Protein AF-A0A2K9AEC8-F1 (afdb_monomer_lite)

Foldseek 3Di:
DDDDPDDDDDDDDFVRLLVLLVCVVVPVDDPVCSCVVVVHDPVSNVQQNVCCVVPVTRDDCVVVDDCVNPVPPDDDDDDDLVPDDPVVNVVVVVVVVVVVVVVVVVVVVVVVVVD

Sequence (115 aa):
MNERKTRKHPSYTIDEKNKIVELYLSKEKTQRQILRSFDIVHSQLDLWVKQYRKHGTCVDRRGKGTKKDIPNKGRPKKLNLDIMSKEELLKYIKSGEDIKKAVAYLRTREKNTKS

Structure (mmCIF, N/CA/C/O backbone):
data_AF-A0A2K9AEC8-F1
#
_entry.id   AF-A0A2K9AEC8-F1
#
loop_
_atom_site.group_PDB
_atom_site.id
_atom_site.type_symbol
_atom_site.label_atom_id
_atom_site.label_alt_id
_atom_site.label_comp_id
_atom_site.label_asym_id
_atom_site.label_entity_id
_atom_site.label_seq_id
_atom_site.pdbx_PDB_ins_code
_atom_site.Cartn_x
_atom_site.Cartn_y
_atom_site.Cartn_z
_atom_site.occupancy
_atom_site.B_iso_or_equiv
_atom_site.auth_seq_id
_atom_site.auth_comp_id
_atom_site.auth_asym_id
_atom_site.auth_atom_id
_atom_site.pdbx_PDB_model_num
ATOM 1 N N . MET A 1 1 ? -16.397 27.604 -14.827 1.00 45.81 1 MET A N 1
ATOM 2 C CA . MET A 1 1 ? -15.339 26.724 -14.281 1.00 45.81 1 MET A CA 1
ATOM 3 C C . MET A 1 1 ? -15.984 25.358 -14.080 1.00 45.81 1 MET A C 1
ATOM 5 O O . MET A 1 1 ? -16.861 25.251 -13.239 1.00 45.81 1 MET A O 1
ATOM 9 N N . ASN A 1 2 ? -15.699 24.367 -14.930 1.00 54.44 2 ASN A N 1
ATOM 10 C CA . ASN A 1 2 ? -16.375 23.064 -14.851 1.00 54.44 2 ASN A CA 1
ATOM 11 C C . ASN A 1 2 ? -15.703 22.197 -13.780 1.00 54.44 2 ASN A C 1
ATOM 13 O O . ASN A 1 2 ? -14.533 21.839 -13.922 1.00 54.44 2 ASN A O 1
ATOM 17 N N . GLU A 1 3 ? -16.433 21.859 -12.718 1.00 68.69 3 GLU A N 1
ATOM 18 C CA . GLU A 1 3 ? -15.977 20.892 -11.718 1.00 68.69 3 GLU A CA 1
ATOM 19 C C . GLU A 1 3 ? -15.789 19.508 -12.358 1.00 68.69 3 GLU A C 1
ATOM 21 O O . GLU A 1 3 ? -16.589 19.050 -13.180 1.00 68.69 3 GLU A O 1
ATOM 26 N N . ARG A 1 4 ? -14.699 18.820 -12.000 1.00 64.75 4 ARG A N 1
ATOM 27 C CA . ARG A 1 4 ? -14.428 17.463 -12.489 1.00 64.75 4 ARG A CA 1
ATOM 28 C C . ARG A 1 4 ? -15.498 16.507 -11.941 1.00 64.75 4 ARG A C 1
ATOM 30 O O . ARG A 1 4 ? -15.582 16.316 -10.734 1.00 64.75 4 ARG A O 1
ATOM 37 N N . LYS A 1 5 ? -16.253 15.849 -12.832 1.00 67.62 5 LYS A N 1
ATOM 38 C CA . LYS A 1 5 ? -17.331 14.863 -12.560 1.00 67.62 5 LYS A CA 1
ATOM 39 C C . LYS A 1 5 ? -16.881 13.546 -11.885 1.00 67.62 5 LYS A C 1
ATOM 41 O O . LYS A 1 5 ? -17.523 12.514 -12.053 1.00 67.62 5 LYS A O 1
ATOM 46 N N . THR A 1 6 ? -15.770 13.515 -11.156 1.00 74.25 6 THR A N 1
ATOM 47 C CA . THR A 1 6 ? -15.284 12.285 -10.510 1.00 74.25 6 THR A CA 1
ATOM 48 C C . THR A 1 6 ? -15.626 12.302 -9.028 1.00 74.25 6 THR A C 1
ATOM 50 O O . THR A 1 6 ? -15.182 13.202 -8.314 1.00 74.25 6 THR A O 1
ATOM 53 N N . ARG A 1 7 ? -16.378 11.300 -8.546 1.00 72.88 7 ARG A N 1
ATOM 54 C CA . ARG A 1 7 ? -16.612 11.107 -7.106 1.00 72.88 7 ARG A CA 1
ATOM 55 C C . ARG A 1 7 ? -15.266 10.999 -6.387 1.00 72.88 7 ARG A C 1
ATOM 57 O O . ARG A 1 7 ? -14.443 10.152 -6.726 1.00 72.88 7 ARG A O 1
ATOM 64 N N . LYS A 1 8 ? -15.041 11.865 -5.399 1.00 74.69 8 LYS A N 1
ATOM 65 C CA . LYS A 1 8 ? -13.848 11.813 -4.552 1.00 74.69 8 LYS A CA 1
ATOM 66 C C . LYS A 1 8 ? -13.968 10.600 -3.630 1.00 74.69 8 LYS A C 1
ATOM 68 O O . LYS A 1 8 ? -14.919 10.517 -2.860 1.00 74.69 8 LYS A O 1
ATOM 73 N N . HIS A 1 9 ? -13.027 9.663 -3.720 1.00 76.38 9 HIS A N 1
ATOM 74 C CA . HIS A 1 9 ? -12.987 8.536 -2.791 1.00 76.38 9 HIS A CA 1
ATOM 75 C C . HIS A 1 9 ? -12.650 9.021 -1.371 1.00 76.38 9 HIS A C 1
ATOM 77 O O . HIS A 1 9 ? -11.799 9.911 -1.233 1.00 76.38 9 HIS A O 1
ATOM 83 N N . PRO A 1 10 ? -13.266 8.436 -0.327 1.00 82.25 10 PRO A N 1
ATOM 84 C CA . PRO A 1 10 ? -12.898 8.714 1.053 1.00 82.25 10 PRO A CA 1
ATOM 85 C C . PRO A 1 10 ? -11.410 8.437 1.288 1.00 82.25 10 PRO A C 1
ATOM 87 O O . PRO A 1 10 ? -10.861 7.430 0.832 1.00 82.25 10 PRO A O 1
ATOM 90 N N . SER A 1 11 ? -10.745 9.344 1.998 1.00 86.06 11 SER A N 1
ATOM 91 C CA . SER A 1 11 ? -9.357 9.175 2.422 1.00 86.06 11 SER A CA 1
ATOM 92 C C . SER A 1 11 ? -9.331 9.031 3.932 1.00 86.06 11 SER A C 1
ATOM 94 O O . SER A 1 11 ? -9.797 9.927 4.623 1.00 86.06 11 SER A O 1
ATOM 96 N N . TYR A 1 12 ? -8.745 7.938 4.419 1.00 90.69 12 TYR A N 1
ATOM 97 C CA . TYR A 1 12 ? -8.606 7.664 5.848 1.00 90.69 12 TYR A CA 1
ATOM 98 C C . TYR A 1 12 ? -7.158 7.856 6.285 1.00 90.69 12 TYR A C 1
ATOM 100 O O . TYR A 1 12 ? -6.221 7.331 5.655 1.00 90.69 12 TYR A O 1
ATOM 108 N N . THR A 1 13 ? -6.997 8.569 7.390 1.00 93.50 13 THR A N 1
ATOM 109 C CA . THR A 1 13 ? -5.752 8.685 8.149 1.00 93.50 13 THR A CA 1
ATOM 110 C C . THR A 1 13 ? -5.368 7.341 8.783 1.00 93.50 13 THR A C 1
ATOM 112 O O . THR A 1 13 ? -6.105 6.356 8.703 1.00 93.50 13 THR A O 1
ATOM 115 N N . ILE A 1 14 ? -4.165 7.250 9.353 1.00 94.06 14 ILE A N 1
ATOM 116 C CA . ILE A 1 14 ? -3.719 6.024 10.036 1.00 94.06 14 ILE A CA 1
ATOM 117 C C . ILE A 1 14 ? -4.552 5.791 11.302 1.00 94.06 14 ILE A C 1
ATOM 119 O O . ILE A 1 14 ? -5.015 4.673 11.518 1.00 94.06 14 ILE A O 1
ATOM 123 N N . ASP A 1 15 ? -4.816 6.849 12.064 1.00 94.81 15 ASP A N 1
ATOM 124 C CA . ASP A 1 15 ? -5.558 6.773 13.324 1.00 94.81 15 ASP A CA 1
ATOM 125 C C . ASP A 1 15 ? -7.009 6.339 13.102 1.00 94.81 15 ASP A C 1
ATOM 127 O O . ASP A 1 15 ? -7.512 5.458 13.798 1.00 94.81 15 ASP A O 1
ATOM 131 N N . GLU A 1 16 ? -7.665 6.866 12.063 1.00 95.00 16 GLU A N 1
ATOM 132 C CA . GLU A 1 16 ? -9.012 6.426 11.679 1.00 95.00 16 GLU A CA 1
ATOM 133 C C . GLU A 1 16 ? -9.046 4.939 11.317 1.00 95.00 16 GLU A C 1
ATOM 135 O O . GLU A 1 16 ? -9.948 4.220 11.745 1.00 95.00 16 GLU A O 1
ATOM 140 N N . LYS A 1 17 ? -8.051 4.446 10.568 1.00 95.38 17 LYS A N 1
ATOM 141 C CA . LYS A 1 17 ? -7.967 3.017 10.229 1.00 95.38 17 LYS A CA 1
ATOM 142 C C . LYS A 1 17 ? -7.761 2.160 11.470 1.00 95.38 17 LYS A C 1
ATOM 144 O O . LYS A 1 17 ? -8.401 1.119 11.582 1.00 95.38 17 LYS A O 1
A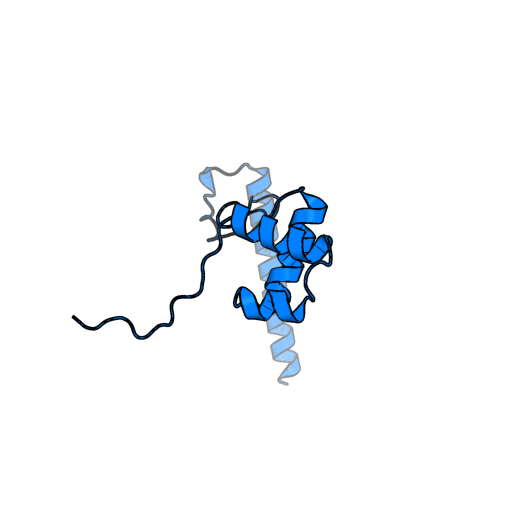TOM 149 N N . ASN A 1 18 ? -6.904 2.592 12.392 1.00 96.44 18 ASN A N 1
ATOM 150 C CA . ASN A 1 18 ? -6.661 1.880 13.645 1.00 96.44 18 ASN A CA 1
ATOM 151 C C . ASN A 1 18 ? -7.939 1.789 14.480 1.00 96.44 18 ASN A C 1
ATOM 153 O O . ASN A 1 18 ? -8.317 0.691 14.872 1.00 96.44 18 ASN A O 1
ATOM 157 N N . LYS A 1 19 ? -8.680 2.894 14.614 1.00 95.38 19 LYS A N 1
ATOM 158 C CA . LYS A 1 19 ? -9.978 2.912 15.299 1.00 95.38 19 LYS A CA 1
ATOM 159 C C . LYS A 1 19 ? -10.991 1.957 14.662 1.00 95.38 19 LYS A C 1
ATOM 161 O O . LYS A 1 19 ? -11.710 1.248 15.361 1.00 95.38 19 LYS A O 1
ATOM 166 N N . ILE A 1 20 ? -11.052 1.911 13.329 1.00 95.19 20 ILE A N 1
ATOM 167 C CA . ILE A 1 20 ? -11.929 0.981 12.600 1.00 95.19 20 ILE A CA 1
ATOM 168 C C . ILE A 1 20 ? -11.536 -0.478 12.875 1.00 95.19 20 ILE A C 1
ATOM 170 O O . ILE A 1 20 ? -12.408 -1.326 13.075 1.00 95.19 20 ILE A O 1
ATOM 174 N N . VAL A 1 21 ? -10.236 -0.779 12.885 1.00 95.81 21 VAL A N 1
ATOM 175 C CA . VAL A 1 21 ? -9.727 -2.125 13.169 1.00 95.81 21 VAL A CA 1
ATOM 176 C C . VAL A 1 21 ? -9.991 -2.523 14.620 1.00 95.81 21 VAL A C 1
ATOM 178 O O . VAL A 1 21 ? -10.418 -3.648 14.858 1.00 95.81 21 VAL A O 1
ATOM 181 N N . GLU A 1 22 ? -9.805 -1.618 15.576 1.00 95.62 22 GLU A N 1
ATOM 182 C CA . GLU A 1 22 ? -10.099 -1.853 16.993 1.00 95.62 22 GLU A CA 1
ATOM 183 C C . GLU A 1 22 ? -11.577 -2.173 17.214 1.00 95.62 22 GLU A C 1
ATOM 185 O O . GLU A 1 22 ? -11.875 -3.194 17.825 1.00 95.62 22 GLU A O 1
ATOM 190 N N . LEU A 1 23 ? -12.495 -1.405 16.612 1.00 95.06 23 LEU A N 1
ATOM 191 C CA . LEU A 1 23 ? -13.939 -1.689 16.645 1.00 95.06 23 LEU A CA 1
ATOM 192 C C . LEU A 1 23 ? -14.295 -3.064 16.057 1.00 95.06 23 LEU A C 1
ATOM 194 O O . LEU A 1 23 ? -15.241 -3.717 16.497 1.00 95.06 23 LEU A O 1
ATOM 198 N N . TYR A 1 24 ? -13.560 -3.499 15.031 1.00 94.94 24 TYR A N 1
ATOM 199 C CA . TYR A 1 24 ? -13.738 -4.825 14.443 1.00 94.94 24 TYR A CA 1
ATOM 200 C C . TYR A 1 24 ? -13.203 -5.936 15.360 1.00 94.94 24 TYR A C 1
ATOM 202 O O . TYR A 1 24 ? -13.830 -6.987 15.489 1.00 94.94 24 TYR A O 1
ATOM 210 N N . LEU A 1 25 ? -12.055 -5.714 16.006 1.00 93.69 25 LEU A N 1
ATOM 211 C CA . LEU A 1 25 ? -11.414 -6.685 16.895 1.00 93.69 25 LEU A CA 1
ATOM 212 C C . LEU A 1 25 ? -12.121 -6.806 18.250 1.00 93.69 25 LEU A C 1
ATOM 214 O O . LEU A 1 25 ? -12.215 -7.919 18.766 1.00 93.69 25 LEU A O 1
ATOM 218 N N . SER A 1 26 ? -12.657 -5.707 18.790 1.00 93.25 26 SER A N 1
ATOM 219 C CA . SER A 1 26 ? -13.448 -5.705 20.028 1.00 93.25 26 SER A CA 1
ATOM 220 C C . SER A 1 26 ? -14.812 -6.381 19.863 1.00 93.25 26 SER A C 1
ATOM 222 O O . SER A 1 26 ? -15.469 -6.690 20.853 1.00 93.25 26 SER A O 1
ATOM 224 N N . LYS A 1 27 ? -15.225 -6.664 18.615 1.00 89.69 27 LYS A N 1
ATOM 225 C CA . LYS A 1 27 ? -16.528 -7.242 18.241 1.00 89.69 27 LYS A CA 1
ATOM 226 C C . LYS A 1 27 ? -17.734 -6.416 18.707 1.00 89.69 27 LYS A C 1
ATOM 228 O O . LYS A 1 27 ? -18.852 -6.923 18.698 1.00 89.69 27 LYS A O 1
ATOM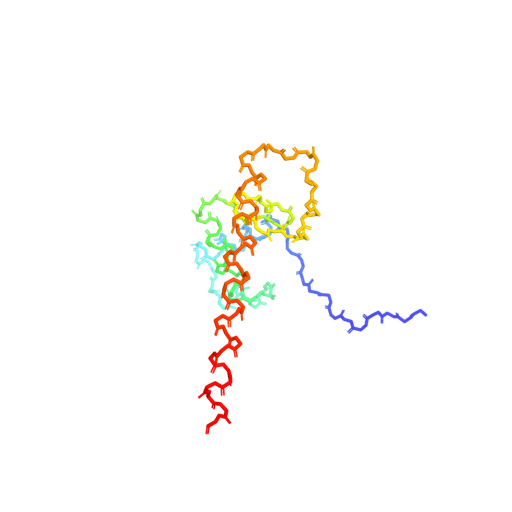 233 N N . GLU A 1 28 ? -17.536 -5.143 19.048 1.00 84.31 28 GLU A N 1
ATOM 234 C CA . GLU A 1 28 ? -18.619 -4.221 19.420 1.00 84.31 28 GLU A CA 1
ATOM 235 C C . GLU A 1 28 ? -19.616 -4.000 18.279 1.00 84.31 28 GLU A C 1
ATOM 237 O O . GLU A 1 28 ? -20.807 -3.793 18.506 1.00 84.31 28 GLU A O 1
ATOM 242 N N . LYS A 1 29 ? -19.132 -4.039 17.033 1.00 88.12 29 LYS A N 1
ATOM 243 C CA . LYS A 1 29 ? -19.956 -3.917 15.830 1.00 88.12 29 LYS A CA 1
ATOM 244 C C . LYS A 1 29 ? -19.723 -5.096 14.906 1.00 88.12 29 LYS A C 1
ATOM 246 O O . LYS A 1 29 ? -18.608 -5.586 14.741 1.00 88.12 29 LYS A O 1
ATOM 251 N N . THR A 1 30 ? -20.788 -5.513 14.231 1.00 91.44 30 THR A N 1
ATOM 252 C CA . THR A 1 30 ? -20.664 -6.519 13.175 1.00 91.44 30 THR A CA 1
ATOM 253 C C . THR A 1 30 ? -19.861 -5.955 12.006 1.00 91.44 30 THR A C 1
ATOM 255 O O . THR A 1 30 ? -19.949 -4.766 11.685 1.00 91.44 30 THR A O 1
ATOM 258 N N . GLN A 1 31 ? -19.125 -6.820 11.306 1.00 91.88 31 GLN A N 1
ATOM 259 C CA . GLN A 1 31 ? -18.351 -6.432 10.124 1.00 91.88 31 GLN A CA 1
ATOM 260 C C . GLN A 1 31 ? -19.208 -5.633 9.129 1.00 91.88 31 GLN A C 1
ATOM 262 O O . GLN A 1 31 ? -18.813 -4.565 8.675 1.00 91.88 31 GLN A O 1
ATOM 267 N N . ARG A 1 32 ? -20.434 -6.098 8.863 1.00 93.12 32 ARG A N 1
ATOM 268 C CA . ARG A 1 32 ? -21.373 -5.450 7.938 1.00 93.12 32 ARG A CA 1
ATOM 269 C C . ARG A 1 32 ? -21.746 -4.026 8.364 1.00 93.12 32 ARG A C 1
ATOM 271 O O . ARG A 1 32 ? -21.842 -3.147 7.510 1.00 93.12 32 ARG A O 1
ATOM 278 N N . GLN A 1 33 ? -21.935 -3.785 9.663 1.00 93.94 33 GLN A N 1
ATOM 279 C CA . GLN A 1 33 ? -22.196 -2.442 10.192 1.00 93.94 33 GLN A CA 1
ATOM 280 C C . GLN A 1 33 ? -20.980 -1.528 10.025 1.00 93.94 33 GLN A C 1
ATOM 282 O O . GLN A 1 33 ? -21.154 -0.368 9.657 1.00 93.94 33 GLN A O 1
ATOM 287 N N . ILE A 1 34 ? -19.766 -2.038 10.244 1.00 94.06 34 ILE A N 1
ATOM 288 C CA . ILE A 1 34 ? -18.522 -1.274 10.065 1.00 94.06 34 ILE A CA 1
ATOM 289 C C . ILE A 1 34 ? -18.353 -0.877 8.596 1.00 94.06 34 ILE A C 1
ATOM 291 O O . ILE A 1 34 ? -18.197 0.307 8.305 1.00 94.06 34 ILE A O 1
ATOM 295 N N . LEU A 1 35 ? -18.472 -1.835 7.669 1.00 93.81 35 LEU A N 1
ATOM 296 C CA . LEU A 1 35 ? -18.340 -1.571 6.231 1.00 93.81 35 LEU A CA 1
ATOM 297 C C . LEU A 1 35 ? -19.325 -0.491 5.759 1.00 93.81 35 LEU A C 1
ATOM 299 O O . LEU A 1 35 ? -18.940 0.417 5.029 1.00 93.81 35 LEU A O 1
ATOM 303 N N . ARG A 1 36 ? -20.578 -0.544 6.234 1.00 93.06 36 ARG A N 1
ATOM 304 C CA . ARG A 1 36 ? -21.613 0.440 5.885 1.00 93.06 36 ARG A CA 1
ATOM 305 C C . ARG A 1 36 ? -21.396 1.805 6.539 1.00 93.06 36 ARG A C 1
ATOM 307 O O . ARG A 1 36 ? -21.639 2.815 5.895 1.00 93.06 36 ARG A O 1
ATOM 314 N N . SER A 1 37 ? -20.980 1.841 7.806 1.00 92.19 37 SER A N 1
ATOM 315 C CA . SER A 1 37 ? -20.819 3.100 8.553 1.00 92.19 37 SER A CA 1
ATOM 316 C C . SER A 1 37 ? -19.655 3.928 8.025 1.00 92.19 37 SER A C 1
ATOM 318 O O . SER A 1 37 ? -19.733 5.150 7.997 1.00 92.19 37 SER A O 1
ATOM 320 N N . PHE A 1 38 ? -18.577 3.252 7.626 1.00 90.62 38 PHE A N 1
ATOM 321 C CA . PHE A 1 38 ? -17.365 3.908 7.161 1.00 90.62 38 PHE A CA 1
ATOM 322 C C . PHE A 1 38 ? -17.256 3.958 5.638 1.00 90.62 38 PHE A C 1
ATOM 324 O O . PHE A 1 38 ? -16.280 4.521 5.177 1.00 90.62 38 PHE A O 1
ATOM 331 N N . ASP A 1 39 ? -18.210 3.421 4.870 1.00 91.50 39 ASP A N 1
ATOM 332 C CA . ASP A 1 39 ? -18.160 3.328 3.396 1.00 91.50 39 ASP A CA 1
ATOM 333 C C . ASP A 1 39 ? -16.861 2.679 2.878 1.00 91.50 39 ASP A C 1
ATOM 335 O O . ASP A 1 39 ? -16.170 3.184 1.993 1.00 91.50 39 ASP A O 1
ATOM 339 N N . ILE A 1 40 ? -16.497 1.547 3.488 1.00 93.00 40 ILE A N 1
ATOM 340 C CA . ILE A 1 40 ? -15.295 0.783 3.137 1.00 93.00 40 ILE A CA 1
ATOM 341 C C . ILE A 1 40 ? -15.657 -0.589 2.579 1.00 93.00 40 ILE A C 1
ATOM 343 O O . ILE A 1 40 ? -16.664 -1.204 2.938 1.00 93.00 40 ILE A O 1
ATOM 347 N N . VAL A 1 41 ? -14.782 -1.110 1.725 1.00 92.62 41 VAL A N 1
ATOM 348 C CA . VAL A 1 41 ? -14.925 -2.449 1.143 1.00 92.62 41 VAL A CA 1
ATOM 349 C C . VAL A 1 41 ? -14.246 -3.487 2.040 1.00 92.62 41 VAL A C 1
ATOM 351 O O . VAL A 1 41 ? -13.225 -3.208 2.668 1.00 92.62 41 VAL A O 1
ATOM 354 N N . HIS A 1 42 ? -14.767 -4.718 2.058 1.00 94.00 42 HIS A N 1
ATOM 355 C CA . HIS A 1 42 ? -14.213 -5.845 2.825 1.00 94.00 42 HIS A CA 1
ATOM 356 C C . HIS A 1 42 ? -12.695 -6.015 2.650 1.00 94.00 42 HIS A C 1
ATOM 358 O O . HIS A 1 42 ? -11.966 -6.198 3.621 1.00 94.00 42 HIS A O 1
ATOM 364 N N . SER A 1 43 ? -12.196 -5.891 1.418 1.00 94.06 43 SER A N 1
ATOM 365 C CA . SER A 1 43 ? -10.769 -6.014 1.105 1.00 94.06 43 SER A CA 1
ATOM 366 C C . SER A 1 43 ? -9.900 -4.942 1.774 1.00 94.06 43 SER A C 1
ATOM 368 O O . SER A 1 43 ? -8.747 -5.215 2.110 1.00 94.06 43 SER A O 1
ATOM 370 N N . GLN A 1 44 ? -10.437 -3.738 2.002 1.00 93.62 44 GLN A N 1
ATOM 371 C CA . GLN A 1 44 ? -9.742 -2.679 2.736 1.00 93.62 44 GLN A CA 1
ATOM 372 C C . GLN A 1 44 ? -9.653 -3.019 4.222 1.00 93.62 44 GLN A C 1
ATOM 374 O O . GLN A 1 44 ? -8.565 -2.940 4.790 1.00 93.62 44 GLN A O 1
ATOM 379 N N . LEU A 1 45 ? -10.765 -3.456 4.824 1.00 95.00 45 LEU A N 1
ATOM 380 C CA . LEU A 1 45 ? -10.798 -3.863 6.228 1.00 95.00 45 LEU A CA 1
ATOM 381 C C . LEU A 1 45 ? -9.840 -5.033 6.488 1.00 95.00 45 LEU A C 1
ATOM 383 O O . LEU A 1 45 ? -9.019 -4.957 7.398 1.00 95.00 45 LEU A O 1
ATOM 387 N N . ASP A 1 46 ? -9.868 -6.068 5.648 1.00 95.25 46 ASP A N 1
ATOM 388 C CA . ASP A 1 46 ? -8.957 -7.213 5.756 1.00 95.25 46 ASP A CA 1
ATOM 389 C C . ASP A 1 46 ? -7.488 -6.799 5.701 1.00 95.25 46 ASP A C 1
ATOM 391 O O . ASP A 1 46 ? -6.657 -7.300 6.464 1.00 95.25 46 ASP A O 1
ATOM 395 N N . LEU A 1 47 ? -7.148 -5.892 4.780 1.00 94.62 47 LEU A N 1
ATOM 396 C CA . LEU A 1 47 ? -5.792 -5.379 4.649 1.00 94.62 47 LEU A CA 1
ATOM 397 C C . LEU A 1 47 ? -5.362 -4.643 5.921 1.00 94.62 47 LEU A C 1
ATOM 399 O O . LEU A 1 47 ? -4.254 -4.874 6.406 1.00 94.62 47 LEU A O 1
ATOM 403 N N . TRP A 1 48 ? -6.221 -3.781 6.465 1.00 95.62 48 TRP A N 1
ATOM 404 C CA . TRP A 1 48 ? -5.932 -3.020 7.680 1.00 95.62 48 TRP A CA 1
ATOM 405 C C . TRP A 1 48 ? -5.791 -3.935 8.896 1.00 95.62 48 TRP A C 1
ATOM 407 O O . TRP A 1 48 ? -4.808 -3.821 9.621 1.00 95.62 48 TRP A O 1
ATOM 417 N N . VAL A 1 49 ? -6.674 -4.925 9.057 1.00 95.31 49 VAL A N 1
ATOM 418 C CA . VAL A 1 49 ? -6.579 -5.932 10.127 1.00 95.31 49 VAL A CA 1
ATOM 419 C C . VAL A 1 49 ? -5.277 -6.729 10.020 1.00 95.31 49 VAL A C 1
ATOM 421 O O . VAL A 1 49 ? -4.593 -6.932 11.023 1.00 95.31 49 VAL A O 1
ATOM 424 N N . LYS A 1 50 ? -4.883 -7.157 8.812 1.00 95.44 50 LYS A N 1
ATOM 425 C CA . LYS A 1 50 ? -3.606 -7.860 8.590 1.00 95.44 50 LYS A CA 1
ATOM 426 C C . LYS A 1 50 ? -2.401 -6.991 8.951 1.00 95.44 50 LYS A C 1
ATOM 428 O O . LYS A 1 50 ? -1.458 -7.487 9.563 1.00 95.44 50 LYS A O 1
ATOM 433 N N . GLN A 1 51 ? -2.419 -5.712 8.576 1.00 94.94 51 GLN A N 1
ATOM 434 C CA . GLN A 1 51 ? -1.347 -4.772 8.914 1.00 94.94 51 GLN A CA 1
ATOM 435 C C . GLN A 1 51 ? -1.267 -4.531 10.421 1.00 94.94 51 GLN A C 1
ATOM 437 O O . GLN A 1 51 ? -0.186 -4.658 10.990 1.00 94.94 51 GLN A O 1
ATOM 442 N N . TYR A 1 52 ? -2.406 -4.270 11.057 1.00 96.19 52 TYR A N 1
ATOM 443 C CA . TYR A 1 52 ? -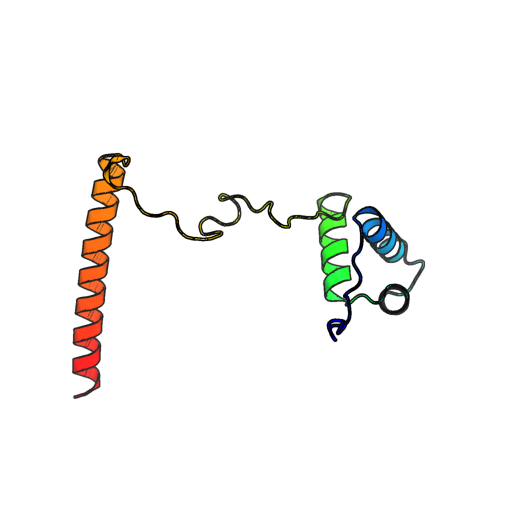2.503 -4.029 12.491 1.00 96.19 52 TYR A CA 1
ATOM 444 C C . TYR A 1 52 ? -2.027 -5.241 13.298 1.00 96.19 52 TYR A C 1
ATOM 446 O O . TYR A 1 52 ? -1.196 -5.095 14.183 1.00 96.19 52 TYR A O 1
ATOM 454 N N . ARG A 1 53 ? -2.431 -6.466 12.935 1.00 95.19 53 ARG A N 1
ATOM 455 C CA . ARG A 1 53 ? -1.934 -7.692 13.592 1.00 95.19 53 ARG A CA 1
ATOM 456 C C . ARG A 1 53 ? -0.421 -7.882 13.466 1.00 95.19 53 ARG A C 1
ATOM 458 O O . ARG A 1 53 ? 0.188 -8.469 14.349 1.00 95.19 53 ARG A O 1
ATOM 465 N N . LYS A 1 54 ? 0.183 -7.424 12.365 1.00 95.19 54 LYS A N 1
ATOM 466 C CA . LYS A 1 54 ? 1.624 -7.574 12.113 1.00 95.19 54 LYS A CA 1
ATOM 467 C C . LYS A 1 54 ? 2.469 -6.475 12.763 1.00 95.19 54 LYS A C 1
ATOM 469 O O . LYS A 1 54 ? 3.611 -6.731 13.129 1.00 95.19 54 LYS A O 1
ATOM 474 N N . HIS A 1 55 ? 1.952 -5.251 12.823 1.00 93.25 55 HIS A N 1
ATOM 475 C CA . HIS A 1 55 ? 2.730 -4.055 13.157 1.00 93.25 55 HIS A CA 1
ATOM 476 C C . HIS A 1 55 ? 2.181 -3.265 14.353 1.00 93.25 55 HIS A C 1
ATOM 478 O O . HIS A 1 55 ? 2.784 -2.267 14.729 1.00 93.25 55 HIS A O 1
ATOM 484 N N . GLY A 1 56 ? 1.033 -3.652 14.911 1.00 94.06 56 GLY A N 1
ATOM 485 C CA . GLY A 1 56 ? 0.301 -2.888 15.929 1.00 94.06 56 GLY A CA 1
ATOM 486 C C . GLY A 1 56 ? -0.391 -1.627 15.396 1.00 94.06 56 GLY A C 1
ATOM 487 O O . GLY A 1 56 ? -1.019 -0.905 16.155 1.00 94.06 56 GLY A O 1
ATOM 488 N N . THR A 1 57 ? -0.264 -1.330 14.100 1.00 95.69 57 THR A N 1
ATOM 489 C CA . THR A 1 57 ? -0.825 -0.133 13.461 1.00 95.69 57 THR A CA 1
ATOM 490 C C . THR A 1 57 ? -0.994 -0.355 11.957 1.00 95.69 57 THR A C 1
ATOM 492 O O . THR A 1 57 ? -0.309 -1.186 11.348 1.00 95.69 57 THR A O 1
ATOM 495 N N . CYS A 1 58 ? -1.900 0.390 11.330 1.00 94.38 58 CYS A N 1
ATOM 496 C CA . CYS A 1 58 ? -2.027 0.442 9.880 1.00 94.38 58 CYS A CA 1
ATOM 497 C C . CYS A 1 58 ? -0.841 1.199 9.269 1.00 94.38 58 CYS A C 1
ATOM 499 O O . CYS A 1 58 ? -0.513 2.312 9.673 1.00 94.38 58 CYS A O 1
ATOM 501 N N . VAL A 1 59 ? -0.205 0.622 8.247 1.00 90.38 59 VAL A N 1
ATOM 502 C CA . VAL A 1 59 ? 1.031 1.175 7.675 1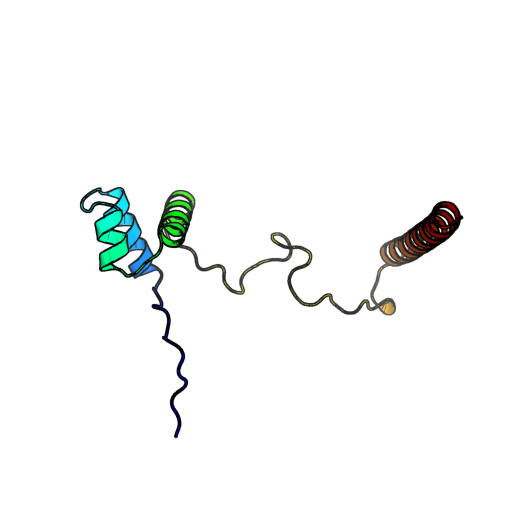.00 90.38 59 VAL A CA 1
ATOM 503 C C . VAL A 1 59 ? 0.785 1.680 6.260 1.00 90.38 59 VAL A C 1
ATOM 505 O O . VAL A 1 59 ? 0.437 0.913 5.359 1.00 90.38 59 VAL A O 1
ATOM 508 N N . ASP A 1 60 ? 1.047 2.967 6.032 1.00 85.44 60 ASP A N 1
ATOM 509 C CA . ASP A 1 60 ? 1.094 3.524 4.682 1.00 85.44 60 ASP A CA 1
ATOM 510 C C . ASP A 1 60 ? 2.470 3.297 4.033 1.00 85.44 60 ASP A C 1
ATOM 512 O O . ASP A 1 60 ? 3.482 3.882 4.434 1.00 85.44 60 ASP A O 1
ATOM 516 N N . ARG A 1 61 ? 2.494 2.434 3.010 1.00 80.88 61 ARG A N 1
ATOM 517 C CA . ARG A 1 61 ? 3.690 2.095 2.220 1.00 80.88 61 ARG A CA 1
ATOM 518 C C . ARG A 1 61 ? 3.729 2.762 0.842 1.00 80.88 61 ARG A C 1
ATOM 520 O O . ARG A 1 61 ? 4.602 2.434 0.033 1.00 80.88 61 ARG A O 1
ATOM 527 N N . ARG A 1 62 ? 2.806 3.678 0.529 1.00 79.62 62 ARG A N 1
ATOM 528 C CA . ARG A 1 62 ? 2.832 4.403 -0.752 1.00 79.62 62 ARG A CA 1
ATOM 529 C C . ARG A 1 62 ? 4.152 5.155 -0.899 1.00 79.62 62 ARG A C 1
ATOM 531 O O . ARG A 1 62 ? 4.602 5.814 0.028 1.00 79.62 62 ARG A O 1
ATOM 538 N N . GLY A 1 63 ? 4.802 5.001 -2.052 1.00 77.06 63 GLY A N 1
ATOM 539 C CA . GLY A 1 63 ? 6.091 5.641 -2.342 1.00 77.06 63 GLY A CA 1
ATOM 540 C C . GLY A 1 63 ? 7.297 5.126 -1.540 1.00 77.06 63 GLY A C 1
ATOM 541 O O . GLY A 1 63 ? 8.406 5.567 -1.804 1.00 77.06 63 GLY A O 1
ATOM 542 N N . LYS A 1 64 ? 7.118 4.176 -0.609 1.00 79.38 64 LYS A N 1
ATOM 543 C CA . LYS A 1 64 ? 8.179 3.683 0.294 1.00 79.38 64 LYS A CA 1
ATOM 544 C C . LYS A 1 64 ? 8.719 2.294 -0.070 1.00 79.38 64 LYS A C 1
ATOM 546 O O . LYS A 1 64 ? 9.417 1.678 0.726 1.00 79.38 64 LYS A O 1
ATOM 551 N N . GLY A 1 65 ? 8.369 1.768 -1.244 1.00 76.31 65 GLY A N 1
ATOM 552 C CA . GLY A 1 65 ? 8.868 0.465 -1.692 1.00 76.31 65 GLY A CA 1
ATOM 553 C C . GLY A 1 65 ? 10.373 0.519 -1.943 1.00 76.31 65 GLY A C 1
ATOM 554 O O . GLY A 1 65 ? 10.824 1.326 -2.756 1.00 76.31 65 GLY A O 1
ATOM 555 N N . THR A 1 66 ? 11.144 -0.331 -1.267 1.00 74.62 66 THR A N 1
ATOM 556 C CA . THR A 1 66 ? 12.593 -0.403 -1.476 1.00 74.62 66 THR A CA 1
ATOM 557 C C . THR A 1 66 ? 12.933 -1.354 -2.625 1.00 74.62 66 THR A C 1
ATOM 559 O O . THR A 1 66 ? 12.139 -2.223 -2.990 1.00 74.62 66 THR A O 1
ATOM 562 N N . LYS A 1 67 ? 14.148 -1.246 -3.182 1.00 74.81 67 LYS A N 1
ATOM 563 C CA . LYS A 1 67 ? 14.648 -2.226 -4.164 1.00 74.81 67 LYS A CA 1
ATOM 564 C C . LYS A 1 67 ? 14.761 -3.645 -3.595 1.00 74.81 67 LYS A C 1
ATOM 566 O O . LYS A 1 67 ? 14.751 -4.593 -4.367 1.00 74.81 67 LYS A O 1
ATOM 571 N N . LYS A 1 68 ? 14.875 -3.798 -2.271 1.00 79.06 68 LYS A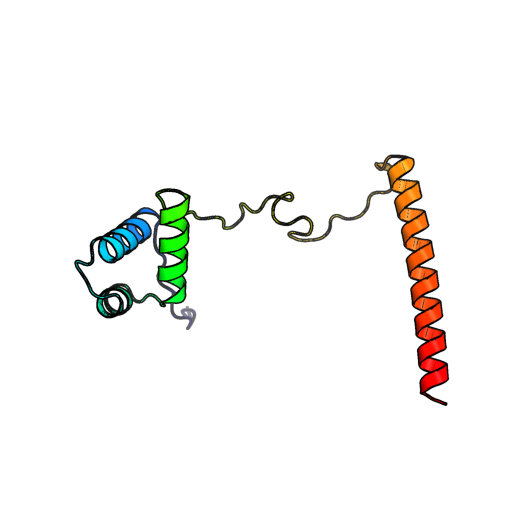 N 1
ATOM 572 C CA . LYS A 1 68 ? 14.875 -5.119 -1.627 1.00 79.06 68 LYS A CA 1
ATOM 573 C C . LYS A 1 68 ? 13.495 -5.767 -1.724 1.00 79.06 68 LYS A C 1
ATOM 575 O O . LYS A 1 68 ? 13.403 -6.951 -2.012 1.00 79.06 68 LYS A O 1
ATOM 580 N N . ASP A 1 69 ? 12.439 -4.974 -1.540 1.00 79.69 69 ASP A N 1
ATOM 581 C CA . ASP A 1 69 ? 11.057 -5.452 -1.638 1.00 79.69 69 ASP A CA 1
ATOM 582 C C . ASP A 1 69 ? 10.641 -5.697 -3.094 1.00 79.69 69 ASP A C 1
ATOM 584 O O . ASP A 1 69 ? 9.904 -6.633 -3.393 1.00 79.69 69 ASP A O 1
ATOM 588 N N . ILE A 1 70 ? 11.062 -4.810 -4.002 1.00 80.12 70 ILE A N 1
ATOM 589 C CA . ILE A 1 70 ? 10.652 -4.824 -5.407 1.00 80.12 70 ILE A CA 1
ATOM 590 C C . ILE A 1 70 ? 11.865 -4.420 -6.274 1.00 80.12 70 ILE A C 1
ATOM 592 O O . ILE A 1 70 ? 12.050 -3.232 -6.561 1.00 80.12 70 ILE A O 1
ATOM 596 N N . PRO A 1 71 ? 12.704 -5.379 -6.711 1.00 75.12 71 PRO A N 1
ATOM 597 C CA . PRO A 1 71 ? 13.983 -5.089 -7.376 1.00 75.12 71 PRO A CA 1
ATOM 598 C C . PRO A 1 71 ? 13.835 -4.308 -8.685 1.00 75.12 71 PRO A C 1
ATOM 600 O O . PRO A 1 71 ? 14.666 -3.456 -8.994 1.00 75.12 71 PRO A O 1
ATOM 603 N N . ASN A 1 72 ? 12.720 -4.512 -9.390 1.00 76.56 72 ASN A N 1
ATOM 604 C CA . ASN A 1 72 ? 12.393 -3.838 -10.648 1.00 76.56 72 ASN A CA 1
ATOM 605 C C . ASN A 1 72 ? 11.333 -2.733 -10.467 1.00 76.56 72 ASN A C 1
ATOM 607 O O . ASN A 1 72 ? 10.526 -2.487 -11.363 1.00 76.56 72 ASN A O 1
ATOM 611 N N . LYS A 1 73 ? 11.265 -2.086 -9.291 1.00 75.19 73 LYS A N 1
ATOM 612 C CA . LYS A 1 73 ? 10.299 -1.003 -9.048 1.00 75.19 73 LYS A CA 1
ATOM 613 C C . LYS A 1 73 ? 10.662 0.253 -9.834 1.00 75.19 73 LYS A C 1
ATOM 615 O O . LYS A 1 73 ? 11.752 0.798 -9.684 1.00 75.19 73 LYS A O 1
ATOM 620 N N . GLY A 1 74 ? 9.678 0.779 -10.558 1.00 75.81 74 GLY A N 1
ATOM 621 C CA . GLY A 1 74 ? 9.785 2.056 -11.258 1.00 75.81 74 GLY A CA 1
ATOM 622 C C . GLY A 1 74 ? 10.387 1.917 -12.654 1.00 75.81 74 GLY A C 1
ATOM 623 O O . GLY A 1 74 ? 10.453 0.827 -13.215 1.00 75.81 74 GLY A O 1
ATOM 624 N N . ARG A 1 75 ? 10.791 3.048 -13.236 1.00 79.94 75 ARG A N 1
ATOM 625 C CA . ARG A 1 75 ? 11.427 3.074 -14.555 1.00 79.94 75 ARG A CA 1
ATOM 626 C C . ARG A 1 75 ? 12.809 2.411 -14.461 1.00 79.94 75 ARG A C 1
ATOM 628 O O . ARG A 1 75 ? 13.598 2.835 -13.612 1.00 79.94 75 ARG A O 1
ATOM 635 N N . PRO A 1 76 ? 13.135 1.434 -15.327 1.00 76.50 76 PRO A N 1
ATOM 636 C CA . PRO A 1 76 ? 14.484 0.892 -15.405 1.00 76.50 76 PRO A CA 1
ATOM 637 C C . PRO A 1 76 ? 15.502 2.021 -15.585 1.00 76.50 76 PRO A C 1
ATOM 639 O O . PRO A 1 76 ? 15.296 2.931 -16.396 1.00 76.50 76 PRO A O 1
ATOM 642 N N . LYS A 1 77 ? 16.589 1.993 -14.809 1.00 72.31 77 LYS A N 1
ATOM 643 C CA . LYS A 1 77 ? 17.685 2.949 -14.998 1.00 72.31 77 LYS A CA 1
ATOM 644 C C . LYS A 1 77 ? 18.323 2.697 -16.366 1.00 72.31 77 LYS A C 1
ATOM 646 O O . LYS A 1 77 ? 18.465 1.543 -16.766 1.00 72.31 77 LYS A O 1
ATOM 651 N N . LYS A 1 78 ? 18.714 3.767 -17.068 1.00 79.19 78 LYS A N 1
ATOM 652 C CA . LYS A 1 78 ? 19.567 3.633 -18.257 1.00 79.19 78 LYS A CA 1
ATOM 653 C C . LYS A 1 78 ? 20.870 2.949 -17.836 1.00 79.19 78 LYS A C 1
ATOM 655 O O . LYS A 1 78 ? 21.423 3.284 -16.789 1.00 79.19 78 LYS A O 1
ATOM 660 N N . LEU A 1 79 ? 21.303 1.969 -18.622 1.00 81.25 79 LEU A N 1
ATOM 661 C CA . LEU A 1 79 ? 22.551 1.260 -18.388 1.00 81.25 79 LEU A CA 1
ATOM 662 C C . LEU A 1 79 ? 23.711 2.172 -18.800 1.00 81.25 79 LEU A C 1
ATOM 664 O O . LEU A 1 79 ? 23.803 2.541 -19.968 1.00 81.25 79 LEU A O 1
ATOM 668 N N . ASN A 1 80 ? 24.565 2.539 -17.848 1.00 84.25 80 ASN A N 1
ATOM 669 C CA . ASN A 1 80 ? 25.777 3.312 -18.109 1.00 84.25 80 ASN A CA 1
ATOM 670 C C . ASN A 1 80 ? 26.965 2.354 -18.053 1.00 84.25 80 ASN A C 1
ATOM 672 O O . ASN A 1 80 ? 27.403 1.994 -16.963 1.00 84.25 80 ASN A O 1
ATOM 676 N N . LEU A 1 81 ? 27.447 1.922 -19.218 1.00 83.94 81 LEU A N 1
ATOM 677 C CA . LEU A 1 81 ? 28.507 0.914 -19.323 1.00 83.94 81 LEU A CA 1
ATOM 678 C C . LEU A 1 81 ? 29.840 1.412 -18.743 1.00 83.94 81 LEU A C 1
ATOM 680 O O . LEU A 1 81 ? 30.556 0.634 -18.124 1.00 83.94 81 LEU A O 1
ATOM 684 N N . ASP A 1 82 ? 30.117 2.711 -18.851 1.00 86.19 82 ASP A N 1
ATOM 685 C CA . ASP A 1 82 ? 31.394 3.319 -18.441 1.00 86.19 82 ASP A CA 1
ATOM 686 C C . ASP A 1 82 ? 31.633 3.306 -16.922 1.00 86.19 82 ASP A C 1
ATOM 688 O O . ASP A 1 82 ? 32.754 3.492 -16.461 1.00 86.19 82 ASP A O 1
ATOM 692 N N . ILE A 1 83 ? 30.574 3.099 -16.135 1.00 87.69 83 ILE A N 1
ATOM 693 C CA . ILE A 1 83 ? 30.608 3.135 -14.664 1.00 87.69 83 ILE A CA 1
ATOM 694 C C . ILE A 1 83 ? 30.588 1.707 -14.081 1.00 87.69 83 ILE A C 1
ATOM 696 O O . ILE A 1 83 ? 30.736 1.518 -12.876 1.00 87.69 83 ILE A O 1
ATOM 700 N N . MET A 1 84 ? 30.377 0.686 -14.916 1.00 85.62 84 MET A N 1
ATOM 701 C CA . MET A 1 84 ? 30.259 -0.702 -14.466 1.00 85.62 84 MET A CA 1
ATOM 702 C C . MET A 1 84 ? 31.629 -1.336 -14.233 1.00 85.62 84 MET A C 1
ATOM 704 O O . MET A 1 84 ? 32.604 -1.044 -14.925 1.00 85.62 84 MET A O 1
ATOM 708 N N . SER A 1 85 ? 31.695 -2.263 -13.280 1.00 92.38 85 SER A N 1
ATOM 709 C CA . SER A 1 85 ? 32.893 -3.077 -13.086 1.00 92.38 85 SER A CA 1
ATOM 710 C C . SER A 1 85 ? 33.102 -4.044 -14.259 1.00 92.38 85 SER A C 1
ATOM 712 O O . SER A 1 85 ? 32.163 -4.439 -14.958 1.00 92.38 85 SER A O 1
ATOM 714 N N . LYS A 1 86 ? 34.347 -4.490 -14.456 1.00 93.19 86 LYS A N 1
ATOM 715 C CA . LYS A 1 86 ? 34.704 -5.468 -15.498 1.00 93.19 86 LYS A CA 1
ATOM 716 C C . LYS A 1 86 ? 33.873 -6.756 -15.410 1.00 93.19 86 LYS A C 1
ATOM 718 O O . LYS A 1 86 ? 33.479 -7.304 -16.437 1.00 93.19 86 LYS A O 1
ATOM 723 N N . GLU A 1 87 ? 33.586 -7.227 -14.198 1.00 92.12 87 GLU A N 1
ATOM 724 C CA . GLU A 1 87 ? 32.774 -8.427 -13.963 1.00 92.12 87 GLU A CA 1
ATOM 725 C C . GLU A 1 87 ? 31.321 -8.231 -14.403 1.00 92.12 87 GLU A C 1
ATOM 727 O O . GLU A 1 87 ? 30.740 -9.084 -15.081 1.00 92.12 87 GLU A O 1
ATOM 732 N N . GLU A 1 88 ? 30.735 -7.082 -14.067 1.00 88.25 88 GLU A N 1
ATOM 733 C CA . GLU A 1 88 ? 29.372 -6.746 -14.468 1.00 88.25 88 GLU A CA 1
ATOM 734 C C . GLU A 1 88 ? 29.258 -6.567 -15.989 1.00 88.25 88 GLU A C 1
ATOM 736 O O . GLU A 1 88 ? 28.274 -7.013 -16.585 1.00 88.25 88 GLU A O 1
ATOM 741 N N . LEU A 1 89 ? 30.278 -5.984 -16.630 1.00 91.25 89 LEU A N 1
ATOM 742 C CA . LEU A 1 89 ? 30.364 -5.865 -18.089 1.00 91.25 89 LEU A CA 1
ATOM 743 C C . LEU A 1 89 ? 30.427 -7.237 -18.770 1.00 91.25 89 LEU A C 1
ATOM 745 O O . LEU A 1 89 ? 29.671 -7.491 -19.709 1.00 91.25 89 LEU A O 1
ATOM 749 N N . LEU A 1 90 ? 31.267 -8.151 -18.274 1.00 92.31 90 LEU A N 1
ATOM 750 C CA . LEU A 1 90 ? 31.344 -9.525 -18.785 1.00 92.31 90 LEU A CA 1
ATOM 751 C C . LEU A 1 90 ? 29.998 -10.247 -18.666 1.00 92.31 90 LEU A C 1
ATOM 753 O O . LEU A 1 90 ? 29.545 -10.890 -19.616 1.00 92.31 90 LEU A O 1
ATOM 757 N N . LYS A 1 91 ? 29.322 -10.103 -17.522 1.00 90.44 91 LYS A N 1
ATOM 758 C CA . LYS A 1 91 ? 27.989 -10.675 -17.306 1.00 90.44 91 LYS A CA 1
ATOM 759 C C . LYS A 1 91 ? 26.966 -10.110 -18.293 1.00 90.44 91 LYS A C 1
ATOM 761 O O . LYS A 1 91 ? 26.156 -10.867 -18.830 1.00 90.44 91 LYS A O 1
ATOM 766 N N . TYR A 1 92 ? 27.011 -8.804 -18.550 1.00 88.88 92 TYR A N 1
ATOM 767 C CA . TYR A 1 92 ? 26.133 -8.152 -19.515 1.00 88.88 92 TYR A CA 1
ATOM 768 C C . TYR A 1 92 ? 26.355 -8.682 -20.938 1.00 88.88 92 TYR A C 1
ATOM 770 O O . TYR A 1 92 ? 25.392 -9.091 -21.590 1.00 88.88 92 TYR A O 1
ATOM 778 N N . ILE A 1 93 ? 27.610 -8.766 -21.391 1.00 90.25 93 ILE A N 1
ATOM 779 C CA . ILE A 1 93 ? 27.962 -9.307 -22.714 1.00 90.25 93 ILE A CA 1
ATOM 780 C C . ILE A 1 93 ? 27.444 -10.740 -22.865 1.00 90.25 93 ILE A C 1
ATOM 782 O O . ILE A 1 93 ? 26.720 -11.029 -23.819 1.00 90.25 93 ILE A O 1
ATOM 786 N N . LYS A 1 94 ? 27.723 -11.603 -21.879 1.00 93.06 94 LYS A N 1
ATOM 787 C CA . LYS A 1 94 ? 27.255 -12.996 -21.862 1.00 93.06 94 LYS A CA 1
ATOM 788 C C . LYS A 1 94 ? 25.730 -13.089 -21.955 1.00 93.06 94 LYS A C 1
ATOM 790 O O . LYS A 1 94 ? 25.204 -13.839 -22.771 1.00 93.06 94 LYS A O 1
ATOM 795 N N . SER A 1 95 ? 25.012 -12.265 -21.187 1.00 89.56 95 SER A N 1
ATOM 796 C CA . SER A 1 95 ? 23.546 -12.228 -21.249 1.00 89.56 95 SER A CA 1
ATOM 797 C C . SER A 1 95 ? 23.021 -11.831 -22.636 1.00 89.56 95 SER A C 1
ATOM 799 O O . SER A 1 95 ? 22.018 -12.373 -23.097 1.00 89.56 95 SER A O 1
ATOM 801 N N . GLY A 1 96 ? 23.721 -10.939 -23.344 1.00 89.94 96 GLY A N 1
ATOM 802 C CA . GLY A 1 96 ? 23.382 -10.556 -24.713 1.00 89.94 96 GLY A CA 1
ATOM 803 C C . GLY A 1 96 ? 23.553 -11.698 -25.720 1.00 89.94 96 GLY A C 1
ATOM 804 O O . GLY A 1 96 ? 22.744 -11.829 -26.641 1.00 89.94 96 GLY A O 1
ATOM 805 N N . GLU A 1 97 ? 24.570 -12.544 -25.555 1.00 91.56 97 GLU A N 1
ATOM 806 C CA . GLU A 1 97 ? 24.777 -13.735 -26.392 1.00 91.56 97 GLU A CA 1
ATOM 807 C C . GLU A 1 97 ? 23.676 -14.775 -26.191 1.00 91.56 97 GLU A C 1
ATOM 809 O O . GLU A 1 97 ? 23.142 -15.305 -27.168 1.00 91.56 97 GLU A O 1
ATOM 814 N N . ASP A 1 98 ? 23.301 -15.025 -24.938 1.00 90.88 98 ASP A N 1
ATOM 815 C CA . ASP A 1 98 ? 22.231 -15.962 -24.598 1.00 90.88 98 ASP A CA 1
ATOM 816 C C . ASP A 1 98 ? 20.889 -15.505 -25.191 1.00 90.88 98 ASP A C 1
ATOM 818 O O . ASP A 1 98 ? 20.164 -16.306 -25.787 1.00 90.88 98 ASP A O 1
ATOM 822 N N . ILE A 1 99 ? 20.595 -14.198 -25.140 1.00 91.06 99 ILE A N 1
ATOM 823 C CA . ILE A 1 99 ? 19.409 -13.616 -25.786 1.00 91.06 99 ILE A CA 1
ATOM 824 C C . ILE A 1 99 ? 19.450 -13.827 -27.306 1.00 91.06 99 ILE A C 1
ATOM 826 O O . ILE A 1 99 ? 18.452 -14.249 -27.893 1.00 91.06 99 ILE A O 1
ATOM 830 N N . LYS A 1 100 ? 20.592 -13.575 -27.963 1.00 93.62 100 LYS A N 1
ATOM 831 C CA . LYS A 1 100 ? 20.740 -13.794 -29.414 1.00 93.62 100 LYS A CA 1
ATOM 832 C C . LYS A 1 100 ? 20.479 -15.255 -29.794 1.00 93.62 100 LYS A C 1
ATOM 834 O O . LYS A 1 100 ? 19.756 -15.506 -30.758 1.00 93.62 100 LYS A O 1
ATOM 839 N N . LYS A 1 101 ? 21.021 -16.207 -29.025 1.00 94.06 101 LYS A N 1
ATOM 840 C CA . LYS A 1 101 ? 20.795 -17.650 -29.223 1.00 94.06 101 LYS A CA 1
ATOM 841 C C . LYS A 1 101 ? 19.317 -18.013 -29.065 1.00 94.06 101 LYS A C 1
ATOM 843 O O . LYS A 1 101 ? 18.769 -18.700 -29.924 1.00 94.06 101 LYS A O 1
ATOM 848 N N . ALA A 1 102 ? 18.656 -17.503 -28.025 1.00 92.44 102 ALA A N 1
ATOM 849 C CA . ALA A 1 102 ? 17.231 -17.738 -27.797 1.00 92.44 102 ALA A CA 1
ATOM 850 C C . ALA A 1 102 ? 16.364 -17.195 -28.947 1.00 92.44 102 ALA A C 1
ATOM 852 O O . ALA A 1 102 ? 15.483 -17.895 -29.443 1.00 92.44 102 ALA A O 1
ATOM 853 N N . VAL A 1 103 ? 16.644 -15.980 -29.432 1.00 93.94 103 VAL A N 1
ATOM 854 C CA . VAL A 1 103 ? 15.931 -15.391 -30.580 1.00 93.94 103 VAL A CA 1
ATOM 855 C C . VAL A 1 103 ? 16.142 -16.214 -31.853 1.00 93.94 103 VAL A C 1
ATOM 857 O O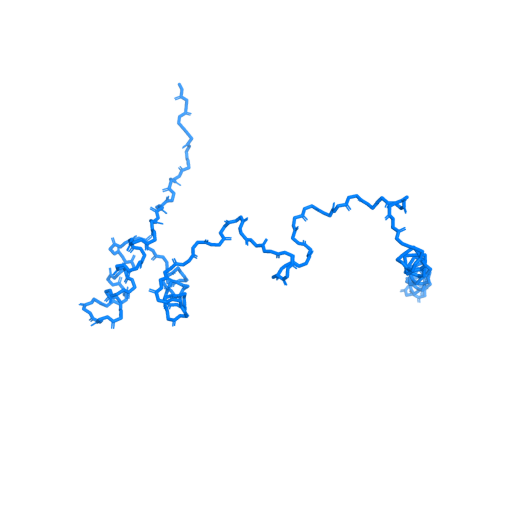 . VAL A 1 103 ? 15.186 -16.443 -32.595 1.00 93.94 103 VAL A O 1
ATOM 860 N N . ALA A 1 104 ? 17.366 -16.680 -32.115 1.00 92.88 104 ALA A N 1
ATOM 861 C CA . ALA A 1 104 ? 17.647 -17.545 -33.260 1.00 92.88 104 ALA A CA 1
ATOM 862 C C . ALA A 1 104 ? 16.845 -18.856 -33.186 1.00 92.88 104 ALA A C 1
ATOM 864 O O . ALA A 1 104 ? 16.181 -19.219 -34.157 1.00 92.88 104 ALA A O 1
ATOM 865 N N . TYR A 1 105 ? 16.825 -19.504 -32.018 1.00 91.50 105 TYR A N 1
ATOM 866 C CA . TYR A 1 105 ? 16.025 -20.705 -31.776 1.00 91.50 105 TYR A CA 1
ATOM 867 C C . TYR A 1 105 ? 14.528 -20.466 -32.037 1.00 91.50 105 TYR A C 1
ATOM 869 O O . TYR A 1 105 ? 13.904 -21.208 -32.797 1.00 91.50 105 TYR A O 1
ATOM 877 N N . LEU A 1 106 ? 13.955 -19.387 -31.493 1.00 91.38 106 LEU A N 1
ATOM 878 C CA . LEU A 1 106 ? 12.542 -19.049 -31.704 1.00 91.38 106 LEU A CA 1
ATOM 879 C C . LEU A 1 106 ? 12.212 -18.832 -33.188 1.00 91.38 106 LEU A C 1
ATOM 881 O O . LEU A 1 106 ? 11.223 -19.374 -33.675 1.00 91.38 106 LEU A O 1
ATOM 885 N N . ARG A 1 107 ? 13.079 -18.136 -33.936 1.00 87.94 107 ARG A N 1
ATOM 886 C CA . ARG A 1 107 ? 12.913 -17.945 -35.388 1.00 87.94 107 ARG A CA 1
ATOM 887 C C . ARG A 1 107 ? 12.929 -19.264 -36.161 1.00 87.94 107 ARG A C 1
ATOM 889 O O . ARG A 1 107 ? 12.157 -19.421 -37.101 1.00 87.94 107 ARG A O 1
ATOM 896 N N . THR A 1 108 ? 13.802 -20.206 -35.794 1.00 85.94 108 THR A N 1
ATOM 897 C CA . THR A 1 108 ? 13.831 -21.534 -36.439 1.00 85.94 108 THR A CA 1
ATOM 898 C C . THR A 1 108 ? 12.570 -22.339 -36.137 1.00 85.94 108 THR A C 1
ATOM 900 O O . THR A 1 108 ? 11.991 -22.939 -37.039 1.00 85.94 108 THR A O 1
ATOM 903 N N . ARG A 1 109 ? 12.076 -22.276 -34.896 1.00 79.50 109 ARG A N 1
ATOM 904 C CA . ARG A 1 109 ? 10.842 -22.945 -34.477 1.00 79.50 109 ARG A CA 1
ATOM 905 C C . ARG A 1 109 ? 9.608 -22.406 -35.207 1.00 79.50 109 ARG A C 1
ATOM 907 O O . ARG A 1 109 ? 8.766 -23.189 -35.633 1.00 79.50 109 ARG A O 1
ATOM 914 N N . GLU A 1 110 ? 9.495 -21.089 -35.368 1.00 70.50 110 GLU A N 1
ATOM 915 C CA . GLU A 1 110 ? 8.378 -20.470 -36.098 1.00 70.50 110 GLU A CA 1
ATOM 916 C C . GLU A 1 110 ? 8.345 -20.860 -37.580 1.00 70.50 110 GLU A C 1
ATOM 918 O O . GLU A 1 110 ? 7.265 -21.020 -38.141 1.00 70.50 110 GLU A O 1
ATOM 923 N N . LYS A 1 111 ? 9.507 -21.037 -38.222 1.00 69.12 111 LYS A N 1
ATOM 924 C CA . LYS A 1 111 ? 9.575 -21.527 -39.608 1.00 69.12 111 LYS A CA 1
ATOM 925 C C . LYS A 1 111 ? 9.114 -22.979 -39.714 1.00 69.12 111 LYS A C 1
ATOM 927 O O . LYS A 1 111 ? 8.296 -23.290 -40.566 1.00 69.12 111 LYS A O 1
ATOM 932 N N . ASN A 1 112 ? 9.570 -23.832 -38.800 1.00 63.06 112 ASN A N 1
ATOM 933 C CA . ASN A 1 112 ? 9.249 -25.262 -38.807 1.00 63.06 112 ASN A CA 1
ATOM 934 C C . ASN A 1 112 ? 7.789 -25.578 -38.441 1.00 63.06 112 ASN A C 1
ATOM 936 O O . ASN A 1 112 ? 7.347 -26.696 -38.655 1.00 63.06 112 ASN A O 1
ATOM 940 N N . THR A 1 113 ? 7.058 -24.631 -37.849 1.00 60.16 113 THR A N 1
ATOM 941 C CA . THR A 1 113 ? 5.640 -24.794 -37.467 1.00 60.16 113 THR A CA 1
ATOM 942 C C . THR A 1 113 ? 4.666 -24.179 -38.474 1.00 60.16 113 THR A C 1
ATOM 944 O O . THR A 1 113 ? 3.460 -24.347 -38.328 1.00 60.16 113 THR A O 1
ATOM 947 N N . LYS A 1 114 ? 5.177 -23.444 -39.471 1.00 59.47 114 LYS A N 1
ATOM 948 C CA . LYS A 1 114 ? 4.400 -22.842 -40.567 1.00 59.47 114 LYS A CA 1
ATOM 949 C C . LYS A 1 114 ? 4.575 -23.576 -41.906 1.00 59.47 114 LYS A C 1
ATOM 951 O O . LYS A 1 114 ? 3.933 -23.177 -42.875 1.00 59.47 114 LYS A O 1
ATOM 956 N N . SER A 1 115 ? 5.443 -24.588 -41.956 1.00 49.50 115 SER A N 1
ATOM 957 C CA . SER A 1 115 ? 5.502 -25.609 -43.015 1.00 49.50 115 SER A CA 1
ATOM 958 C C . SER A 1 115 ? 4.628 -26.792 -42.636 1.00 49.50 115 SER A C 1
ATOM 960 O O . SER A 1 115 ? 4.052 -27.378 -43.573 1.00 49.50 115 SER A O 1
#

pLDDT: mean 85.99, std 10.76, range [45.81, 96.44]

Secondary structure (DSSP, 8-state):
-----PPPPP---HHHHHHHHHHHHTTSS-HHHHHHHHT--HHHHHHHHHHHHHHSS----TT---TTT-TT-SSPPPP-GGGS-HHHHHHHHHHHHHHHHHHHHHHHHHHHTT-

Radius of gyration: 25.57 Å; chains: 1; bounding box: 57×52×63 Å